Protein AF-A0A955G300-F1 (afdb_monomer_lite)

pLDDT: mean 90.55, std 11.48, range [44.25, 98.44]

Radius of gyration: 13.91 Å; chains: 1; bounding box: 27×22×48 Å

Structure (mmCIF, N/CA/C/O backbone):
data_AF-A0A955G300-F1
#
_entry.id   AF-A0A955G300-F1
#
loop_
_atom_site.group_PDB
_atom_site.id
_atom_site.type_symbol
_atom_site.label_atom_id
_atom_site.label_alt_id
_atom_site.label_comp_id
_atom_site.label_asym_id
_atom_site.label_entity_id
_atom_site.label_seq_id
_atom_site.pdbx_PDB_ins_code
_atom_site.Cartn_x
_atom_site.Cartn_y
_atom_site.Cartn_z
_atom_site.occupancy
_atom_site.B_iso_or_equiv
_atom_site.auth_seq_id
_atom_site.auth_comp_id
_atom_site.auth_asym_id
_atom_site.auth_atom_id
_atom_site.pdbx_PDB_model_num
ATOM 1 N N . GLU A 1 1 ? 15.219 12.287 2.906 1.00 77.81 1 GLU A N 1
ATOM 2 C 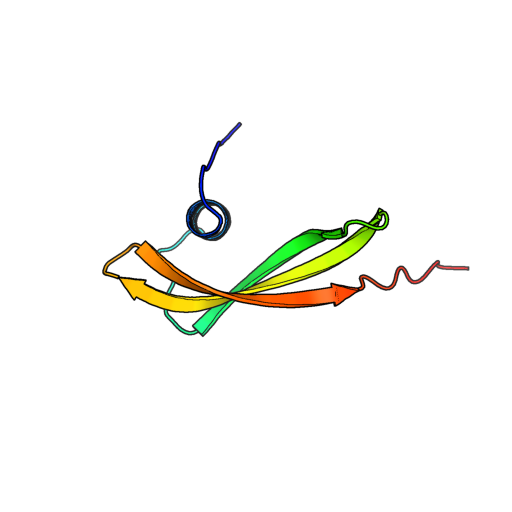CA . GLU A 1 1 ? 14.693 10.994 2.442 1.00 77.81 1 GLU A CA 1
ATOM 3 C C . GLU A 1 1 ? 13.805 10.474 3.551 1.00 77.81 1 GLU A C 1
ATOM 5 O O . GLU A 1 1 ? 14.196 10.606 4.706 1.00 77.81 1 GLU A O 1
ATOM 10 N N . GLU A 1 2 ? 12.589 10.049 3.223 1.00 84.69 2 GLU A N 1
ATOM 11 C CA . GLU A 1 2 ? 11.670 9.459 4.197 1.00 84.69 2 GLU A CA 1
ATOM 12 C C . GLU A 1 2 ? 11.638 7.955 3.944 1.00 84.69 2 GLU A C 1
ATOM 14 O O . GLU A 1 2 ? 11.379 7.519 2.823 1.00 84.69 2 GLU A O 1
ATOM 19 N N . GLU A 1 3 ? 11.962 7.178 4.973 1.00 91.94 3 GLU A N 1
ATOM 20 C CA . GLU A 1 3 ? 12.040 5.722 4.901 1.00 91.94 3 GLU A CA 1
ATOM 21 C C . GLU A 1 3 ? 10.819 5.109 5.581 1.00 91.94 3 GLU A C 1
ATOM 23 O O . GLU A 1 3 ? 10.393 5.539 6.654 1.00 91.94 3 GLU A O 1
ATOM 28 N N . VAL A 1 4 ? 10.251 4.089 4.945 1.00 94.12 4 VAL A N 1
ATOM 29 C CA . VAL A 1 4 ? 9.115 3.335 5.469 1.00 94.12 4 VAL A CA 1
ATOM 30 C C . VAL A 1 4 ? 9.370 1.848 5.281 1.00 94.12 4 VAL A C 1
ATOM 32 O O . VAL A 1 4 ? 9.757 1.401 4.204 1.00 94.12 4 VAL A O 1
ATOM 35 N N . ASP A 1 5 ? 9.093 1.066 6.319 1.00 96.12 5 ASP A N 1
ATOM 36 C CA . ASP A 1 5 ? 9.375 -0.376 6.310 1.00 96.12 5 ASP A CA 1
ATOM 37 C C . ASP A 1 5 ? 8.228 -1.219 5.739 1.00 96.12 5 ASP A C 1
ATOM 39 O O . ASP A 1 5 ? 8.364 -2.423 5.518 1.00 96.12 5 ASP A O 1
ATOM 43 N N . THR A 1 6 ? 7.051 -0.616 5.548 1.00 95.69 6 THR A N 1
ATOM 44 C CA . THR A 1 6 ? 5.831 -1.348 5.195 1.00 95.69 6 THR A CA 1
ATOM 45 C C . THR A 1 6 ? 5.086 -0.696 4.044 1.00 95.69 6 THR A C 1
ATOM 47 O O . THR A 1 6 ? 5.092 0.521 3.877 1.00 95.69 6 THR A O 1
ATOM 50 N N . ILE A 1 7 ? 4.356 -1.514 3.284 1.00 94.00 7 ILE A N 1
ATOM 51 C CA . ILE A 1 7 ? 3.484 -1.034 2.205 1.00 94.00 7 ILE A CA 1
ATOM 52 C C . ILE A 1 7 ? 2.361 -0.120 2.723 1.00 94.00 7 ILE A C 1
ATOM 54 O O . ILE A 1 7 ? 1.970 0.824 2.046 1.00 94.00 7 ILE A O 1
ATOM 58 N N . ALA A 1 8 ? 1.874 -0.364 3.944 1.00 95.19 8 ALA A N 1
ATOM 59 C CA . ALA A 1 8 ? 0.924 0.514 4.622 1.00 95.19 8 ALA A CA 1
ATOM 60 C C . ALA A 1 8 ? 1.562 1.865 4.972 1.00 95.19 8 ALA A C 1
ATOM 62 O O . ALA A 1 8 ? 0.950 2.901 4.744 1.00 95.19 8 ALA A O 1
ATOM 63 N N . GLY A 1 9 ? 2.806 1.855 5.463 1.00 94.62 9 GLY A N 1
ATOM 64 C CA . GLY A 1 9 ? 3.587 3.068 5.695 1.00 94.62 9 GLY A CA 1
ATOM 65 C C . GLY A 1 9 ? 3.807 3.860 4.408 1.00 94.62 9 GLY A C 1
ATOM 66 O O . GLY A 1 9 ? 3.611 5.066 4.406 1.00 94.62 9 GLY A O 1
ATOM 67 N N . LEU A 1 10 ? 4.107 3.183 3.295 1.00 94.31 10 LEU A N 1
ATOM 68 C CA . LEU A 1 10 ? 4.224 3.830 1.986 1.00 94.31 10 LEU A CA 1
ATOM 69 C C . LEU A 1 10 ? 2.907 4.469 1.531 1.00 94.31 10 LEU A C 1
ATOM 71 O O . LEU A 1 10 ? 2.924 5.601 1.061 1.00 94.31 10 LEU A O 1
ATOM 75 N N . TYR A 1 11 ? 1.773 3.778 1.700 1.00 94.94 11 TYR A N 1
ATOM 76 C CA . TYR A 1 11 ? 0.453 4.358 1.432 1.00 94.94 11 TYR A CA 1
ATOM 77 C C . TYR A 1 11 ? 0.243 5.629 2.267 1.00 94.94 11 TYR A C 1
ATOM 79 O O . TYR A 1 11 ? -0.086 6.681 1.731 1.00 94.94 11 TYR A O 1
ATOM 87 N N . MET A 1 12 ? 0.452 5.535 3.583 1.00 92.62 12 MET A N 1
ATOM 88 C CA . MET A 1 12 ? 0.212 6.643 4.512 1.00 92.62 12 MET A CA 1
ATOM 89 C C . MET A 1 12 ? 1.181 7.810 4.317 1.00 92.62 12 MET A C 1
ATOM 91 O O . MET A 1 12 ? 0.820 8.933 4.625 1.00 92.62 12 MET A O 1
ATOM 95 N N . LEU A 1 13 ? 2.385 7.565 3.797 1.00 91.88 13 LEU A N 1
ATOM 96 C CA . LEU A 1 13 ? 3.342 8.615 3.457 1.00 91.88 13 LEU A CA 1
ATOM 97 C C . LEU A 1 13 ? 2.871 9.467 2.265 1.00 91.88 13 LEU A C 1
ATOM 99 O O . LEU A 1 13 ? 3.186 10.652 2.186 1.00 91.88 13 LEU A O 1
ATOM 103 N N . GLN A 1 14 ? 2.138 8.874 1.317 1.00 86.19 14 GLN A N 1
ATOM 104 C CA . GLN A 1 14 ? 1.619 9.613 0.162 1.00 86.19 14 GLN A CA 1
ATOM 105 C C . GLN A 1 14 ? 0.399 10.467 0.500 1.00 86.19 14 GLN A C 1
ATOM 107 O O . GLN A 1 14 ? 0.204 11.525 -0.103 1.00 86.19 14 GLN A O 1
ATOM 112 N N . GLU A 1 15 ? -0.421 10.005 1.439 1.00 83.56 15 GLU A N 1
ATOM 113 C CA . GLU A 1 15 ? -1.647 10.683 1.840 1.00 83.56 15 GLU A CA 1
ATOM 114 C C . GLU A 1 15 ? -1.379 11.669 2.986 1.00 83.56 15 GLU A C 1
ATOM 116 O O . GLU A 1 15 ? -0.563 11.434 3.871 1.00 83.56 15 GLU A O 1
ATOM 121 N N . LYS A 1 16 ? -2.065 12.816 2.982 1.00 77.69 16 LYS A N 1
ATOM 122 C CA . LYS A 1 16 ? -1.877 13.852 4.019 1.00 77.69 16 LYS A CA 1
ATOM 123 C C . LYS A 1 16 ? -2.734 13.633 5.264 1.00 77.69 16 LYS A C 1
ATOM 125 O O . LYS A 1 16 ? -2.507 14.279 6.284 1.00 77.69 16 LYS A O 1
ATOM 130 N N . GLU A 1 17 ? -3.734 12.770 5.155 1.00 88.25 17 GLU A N 1
ATOM 131 C CA . GLU A 1 17 ? -4.741 12.519 6.178 1.00 88.25 17 GLU A CA 1
ATOM 132 C C . GLU A 1 17 ? -4.747 11.035 6.555 1.00 88.25 17 GLU A C 1
ATOM 134 O O . GLU A 1 17 ? -4.227 10.188 5.825 1.00 88.25 17 GLU A O 1
ATOM 139 N N . VAL A 1 18 ? -5.314 10.717 7.722 1.00 91.44 18 VAL A N 1
ATOM 140 C CA . VAL A 1 18 ? -5.486 9.320 8.135 1.00 91.44 18 VAL A CA 1
ATOM 141 C C . VAL A 1 18 ? -6.482 8.668 7.173 1.00 91.44 18 VAL A C 1
ATOM 143 O O . VAL A 1 18 ? -7.599 9.167 7.062 1.00 91.44 18 VAL A O 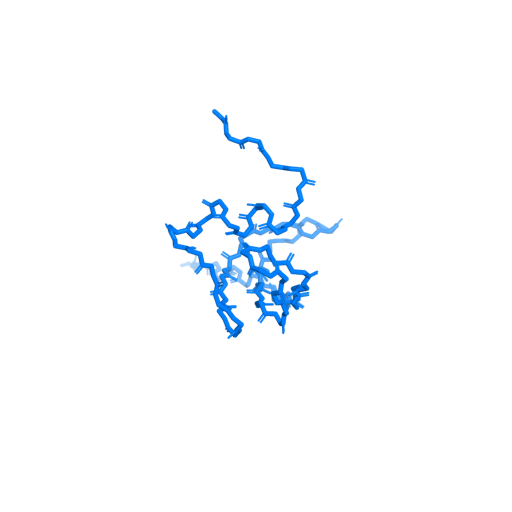1
ATOM 146 N N . PRO A 1 19 ? -6.112 7.573 6.493 1.00 93.56 19 PRO A N 1
ATOM 147 C CA . PRO A 1 19 ? -6.960 6.992 5.467 1.00 93.56 19 PRO A CA 1
ATOM 148 C C . PRO A 1 19 ? -8.139 6.214 6.048 1.00 93.56 19 PRO A C 1
ATOM 150 O O . PRO A 1 19 ? -8.069 5.648 7.142 1.00 93.56 19 PRO A O 1
ATOM 153 N N . GLU A 1 20 ? -9.207 6.132 5.267 1.00 96.31 20 GLU A N 1
ATOM 154 C CA . GLU A 1 20 ? -10.433 5.417 5.589 1.00 96.31 20 GLU A CA 1
ATOM 155 C C . GLU A 1 20 ? -10.596 4.148 4.738 1.00 96.31 20 GLU A 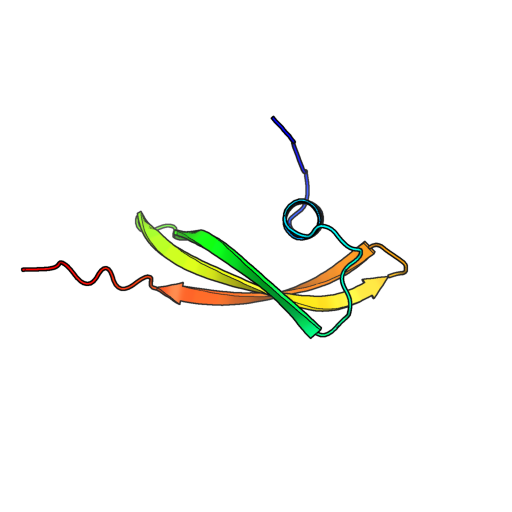C 1
ATOM 157 O O . GLU A 1 20 ? -9.955 3.945 3.704 1.00 96.31 20 GLU A O 1
ATOM 162 N N . ILE A 1 21 ? -11.472 3.241 5.180 1.00 97.56 21 ILE A N 1
ATOM 163 C CA . ILE A 1 21 ? -11.799 2.037 4.407 1.00 97.56 21 ILE A CA 1
ATOM 164 C C . ILE A 1 21 ? -12.479 2.450 3.098 1.00 97.56 21 ILE A C 1
ATOM 166 O O . ILE A 1 21 ? -13.511 3.113 3.106 1.00 97.56 21 ILE A O 1
ATOM 170 N N . GLY A 1 22 ? -11.944 1.970 1.977 1.00 97.38 22 GLY A N 1
ATOM 171 C CA . GLY A 1 22 ? -12.408 2.301 0.633 1.00 97.38 22 GLY A CA 1
ATOM 172 C C . GLY A 1 22 ? -11.532 3.323 -0.085 1.00 97.38 22 GLY A C 1
ATOM 173 O O . GLY A 1 22 ? -11.565 3.355 -1.319 1.00 97.38 22 GLY A O 1
ATOM 174 N N . ASP A 1 23 ? -10.698 4.072 0.642 1.00 97.12 23 ASP A N 1
ATOM 175 C CA . ASP A 1 23 ? -9.745 4.994 0.032 1.00 97.12 23 ASP A CA 1
ATOM 176 C C . ASP A 1 23 ? -8.775 4.253 -0.878 1.00 97.12 23 ASP A C 1
ATOM 178 O O . ASP A 1 23 ? -8.445 3.076 -0.673 1.00 97.12 23 ASP A O 1
ATOM 182 N N . SER A 1 24 ? -8.330 4.947 -1.925 1.00 96.12 24 SER A N 1
ATOM 183 C CA . SER A 1 24 ? -7.359 4.381 -2.843 1.00 96.12 24 SER A CA 1
ATOM 184 C C . SER A 1 24 ? -6.364 5.396 -3.358 1.00 96.12 24 SER A C 1
ATOM 186 O O . SER A 1 24 ? -6.747 6.491 -3.763 1.00 96.12 24 SER A O 1
ATOM 188 N N . THR A 1 25 ? -5.121 4.949 -3.482 1.00 94.62 25 THR A N 1
ATOM 189 C CA . THR A 1 25 ? -4.031 5.697 -4.102 1.00 94.62 25 THR A CA 1
ATOM 190 C C . THR A 1 25 ? -3.400 4.872 -5.223 1.00 94.62 25 THR A C 1
ATOM 192 O O . THR A 1 25 ? -3.660 3.668 -5.356 1.00 94.62 25 THR A O 1
ATOM 195 N N . THR A 1 26 ? -2.629 5.513 -6.099 1.00 94.38 26 THR A N 1
ATOM 196 C CA . THR A 1 26 ? -1.959 4.836 -7.220 1.00 94.38 26 THR A CA 1
ATOM 197 C C . THR A 1 26 ? -0.471 5.135 -7.207 1.00 94.38 26 THR A C 1
ATOM 199 O O . THR A 1 26 ? -0.064 6.291 -7.174 1.00 94.38 26 THR A O 1
ATOM 202 N N . LEU A 1 27 ? 0.321 4.070 -7.284 1.00 93.19 27 LEU A N 1
ATOM 203 C CA . LEU A 1 27 ? 1.770 4.119 -7.394 1.00 93.19 27 LEU A CA 1
ATOM 204 C C . LEU A 1 27 ? 2.227 3.711 -8.787 1.00 93.19 27 LEU A C 1
ATOM 206 O O . LEU A 1 27 ? 1.721 2.745 -9.366 1.00 93.19 27 LEU A O 1
ATOM 210 N N . ASP A 1 28 ? 3.243 4.409 -9.275 1.00 93.94 28 ASP A N 1
ATOM 211 C CA . ASP A 1 28 ? 4.042 3.946 -10.399 1.00 93.94 28 ASP A CA 1
ATOM 212 C C . ASP A 1 28 ? 5.007 2.863 -9.912 1.00 93.94 28 ASP A C 1
ATOM 214 O O . ASP A 1 28 ? 5.579 2.948 -8.825 1.00 93.94 28 ASP A O 1
ATOM 218 N N . GLY A 1 29 ? 5.196 1.828 -10.721 1.00 92.12 29 GLY A N 1
ATOM 219 C CA . GLY A 1 29 ? 6.131 0.757 -10.419 1.00 92.12 29 GLY A CA 1
ATOM 220 C C . GLY A 1 29 ? 6.679 0.101 -11.672 1.00 92.12 29 GLY A C 1
ATOM 221 O O . GLY A 1 29 ? 6.293 0.415 -12.799 1.00 92.12 29 GLY A O 1
ATOM 222 N N . VAL A 1 30 ? 7.571 -0.857 -11.454 1.00 94.31 30 VAL A N 1
ATOM 223 C CA . VAL A 1 30 ? 8.150 -1.691 -12.504 1.00 94.31 30 VAL A CA 1
ATOM 224 C C . VAL A 1 30 ? 7.976 -3.144 -12.091 1.00 94.31 30 VAL A C 1
ATOM 226 O O . VAL A 1 30 ? 8.244 -3.511 -10.946 1.00 94.31 30 VAL A O 1
ATOM 229 N N . ASN A 1 31 ? 7.468 -3.978 -12.995 1.00 91.56 31 ASN A N 1
ATOM 230 C CA . ASN A 1 31 ? 7.307 -5.402 -12.716 1.00 91.56 31 ASN A CA 1
ATOM 231 C C . ASN A 1 31 ? 8.633 -6.168 -12.914 1.00 91.56 31 ASN A C 1
ATOM 233 O O . ASN A 1 31 ? 9.621 -5.635 -13.412 1.00 91.56 31 ASN A O 1
ATOM 237 N N . LYS A 1 32 ? 8.645 -7.465 -12.588 1.00 92.75 32 LYS A N 1
ATOM 238 C CA . LYS A 1 32 ? 9.831 -8.334 -12.732 1.00 92.75 32 LYS A CA 1
ATOM 239 C C . LYS A 1 32 ? 10.399 -8.452 -14.158 1.00 92.75 32 LYS A C 1
ATOM 241 O O . LYS A 1 32 ? 11.505 -8.952 -14.315 1.00 92.75 32 LYS A O 1
ATOM 246 N N . ASN A 1 33 ? 9.639 -8.057 -15.179 1.00 93.69 33 ASN A N 1
ATOM 247 C CA . ASN A 1 33 ? 10.058 -8.092 -16.580 1.00 93.69 33 ASN A CA 1
ATOM 248 C C . ASN A 1 33 ? 10.618 -6.740 -17.055 1.00 93.69 33 ASN A C 1
ATOM 250 O O . ASN A 1 33 ? 11.034 -6.637 -18.202 1.00 93.69 33 ASN A O 1
ATOM 254 N N . GLY A 1 34 ? 10.597 -5.708 -16.206 1.00 92.69 34 GLY A N 1
ATOM 255 C CA . GLY A 1 34 ? 10.971 -4.347 -16.585 1.00 92.69 34 GLY A CA 1
ATOM 256 C C . GLY A 1 34 ? 9.823 -3.511 -17.160 1.00 92.69 34 GLY A C 1
ATOM 257 O O . GLY A 1 34 ? 10.054 -2.361 -17.519 1.00 92.69 34 GLY A O 1
ATOM 258 N N . ASP A 1 35 ? 8.588 -4.030 -17.226 1.00 93.44 35 ASP A N 1
ATOM 259 C CA . ASP A 1 35 ? 7.462 -3.231 -17.721 1.00 93.44 35 ASP A CA 1
ATOM 260 C C . ASP A 1 35 ? 7.030 -2.210 -16.663 1.00 93.44 35 ASP A C 1
ATOM 262 O O . ASP A 1 35 ? 6.820 -2.565 -15.495 1.00 93.44 35 ASP A O 1
ATOM 266 N N . ALA A 1 36 ? 6.777 -0.975 -17.095 1.00 94.81 36 ALA A N 1
ATOM 267 C CA . ALA A 1 36 ? 6.117 0.020 -16.263 1.00 94.81 36 ALA A CA 1
ATOM 268 C C . ALA A 1 36 ? 4.665 -0.398 -15.954 1.00 94.81 36 ALA A C 1
ATOM 270 O O . ALA A 1 36 ? 3.898 -0.824 -16.829 1.00 94.81 36 ALA A O 1
ATOM 271 N N . ILE A 1 37 ? 4.268 -0.261 -14.692 1.00 95.62 37 ILE A N 1
ATOM 272 C CA . ILE A 1 37 ? 2.941 -0.620 -14.188 1.00 95.62 37 ILE A CA 1
ATOM 273 C C . ILE A 1 37 ? 2.380 0.481 -13.291 1.00 95.62 37 ILE A C 1
ATOM 275 O O . ILE A 1 37 ? 3.123 1.218 -12.651 1.00 95.62 37 ILE A O 1
ATOM 279 N N . TYR A 1 38 ? 1.054 0.535 -13.213 1.00 95.44 38 TYR A N 1
ATOM 280 C CA . TYR A 1 38 ? 0.326 1.266 -12.184 1.00 95.44 38 TYR A CA 1
ATOM 281 C C . TYR A 1 38 ? -0.198 0.274 -11.147 1.00 95.44 38 TYR A C 1
ATOM 283 O O . TYR A 1 38 ? -0.889 -0.691 -11.498 1.00 95.44 38 TYR A O 1
ATOM 291 N N . VAL A 1 39 ? 0.097 0.519 -9.875 1.00 96.06 39 VAL A N 1
ATOM 292 C CA . VAL A 1 39 ? -0.405 -0.255 -8.738 1.00 96.06 39 VAL A CA 1
ATOM 293 C C . VAL A 1 39 ? -1.424 0.595 -7.997 1.00 96.06 39 VAL A C 1
ATOM 295 O O . VAL A 1 39 ? -1.070 1.543 -7.304 1.00 96.06 39 VAL A O 1
ATOM 298 N N . ARG A 1 40 ? -2.708 0.255 -8.131 1.00 96.38 40 ARG A N 1
ATOM 299 C CA . ARG A 1 40 ? -3.756 0.840 -7.293 1.00 96.38 40 ARG A CA 1
ATOM 300 C C . ARG A 1 40 ? -3.810 0.086 -5.975 1.00 96.38 40 ARG A C 1
ATOM 302 O O . ARG A 1 40 ? -4.004 -1.131 -5.980 1.00 96.38 40 ARG A O 1
ATOM 309 N N . MET A 1 41 ? -3.684 0.813 -4.876 1.00 97.06 41 MET A N 1
ATOM 310 C CA . MET A 1 41 ? -3.824 0.296 -3.521 1.00 97.06 41 MET A CA 1
ATOM 311 C C . MET A 1 41 ? -5.149 0.790 -2.960 1.00 97.06 41 MET A C 1
ATOM 313 O O . MET A 1 41 ? -5.420 1.982 -3.038 1.00 97.06 41 MET A O 1
ATOM 317 N N . THR A 1 42 ? -5.971 -0.105 -2.422 1.00 98.00 42 THR A N 1
ATOM 318 C CA . THR A 1 42 ? -7.249 0.245 -1.790 1.00 98.00 42 THR A CA 1
ATOM 319 C C . THR A 1 42 ? -7.268 -0.264 -0.359 1.00 98.00 42 THR A C 1
ATOM 321 O O . THR A 1 42 ? -6.991 -1.446 -0.137 1.00 98.00 42 THR A O 1
ATOM 324 N N . VAL A 1 43 ? -7.619 0.595 0.595 1.00 98.06 43 VAL A N 1
ATOM 325 C CA . VAL A 1 43 ? -7.787 0.220 2.003 1.00 98.06 43 VAL A CA 1
ATOM 326 C C . VAL A 1 43 ? -9.028 -0.648 2.144 1.00 98.06 43 VAL A C 1
ATOM 328 O O . VAL A 1 43 ? -10.136 -0.228 1.825 1.00 98.06 43 VAL A O 1
ATOM 331 N N . ILE A 1 44 ? -8.845 -1.882 2.611 1.00 98.44 44 ILE A N 1
ATOM 332 C CA . ILE A 1 44 ? -9.951 -2.828 2.830 1.00 98.44 44 ILE A CA 1
ATOM 333 C C . ILE A 1 44 ? -10.26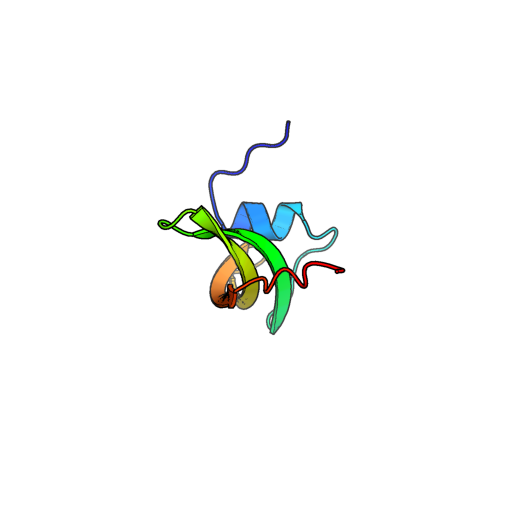6 -2.969 4.315 1.00 98.44 44 ILE A C 1
ATOM 335 O O . ILE A 1 44 ? -11.407 -3.250 4.677 1.00 98.44 44 ILE A O 1
ATOM 339 N N . LYS A 1 45 ? -9.267 -2.775 5.180 1.00 98.19 45 LYS A N 1
ATOM 340 C CA . LYS A 1 45 ? -9.437 -2.887 6.624 1.00 98.19 45 LYS A CA 1
ATOM 341 C C . LYS A 1 45 ? -8.462 -1.985 7.373 1.00 98.19 45 LYS A C 1
ATOM 343 O O . LYS A 1 45 ? -7.269 -1.971 7.066 1.00 98.19 45 LYS A O 1
ATOM 348 N N . MET A 1 46 ? -8.989 -1.309 8.389 1.00 97.75 46 MET A N 1
ATOM 349 C CA . MET A 1 46 ? -8.240 -0.513 9.359 1.00 97.75 46 MET A CA 1
ATOM 350 C C . MET A 1 46 ? -8.238 -1.210 10.725 1.00 97.75 46 MET A C 1
ATOM 352 O O . MET A 1 46 ? -9.207 -1.883 11.083 1.00 97.75 46 MET A O 1
ATOM 356 N N . ASP A 1 47 ? -7.158 -1.030 11.479 1.00 96.88 47 ASP A N 1
ATOM 357 C CA . ASP A 1 47 ? -7.047 -1.348 12.902 1.00 96.88 47 ASP A CA 1
ATOM 358 C C . ASP A 1 47 ? -6.625 -0.074 13.649 1.00 96.88 47 ASP A C 1
ATOM 360 O O . ASP A 1 47 ? -5.466 0.352 13.609 1.00 96.88 47 ASP A O 1
ATOM 364 N N . GLY A 1 48 ? -7.605 0.614 14.239 1.00 94.19 48 GLY A N 1
ATOM 365 C CA . GLY A 1 48 ? -7.422 1.977 14.735 1.00 94.19 48 GLY A CA 1
ATOM 366 C C . GLY A 1 48 ? -6.988 2.928 13.613 1.00 94.19 48 GLY A C 1
ATOM 367 O O . GLY A 1 48 ? -7.687 3.075 12.616 1.00 94.19 48 GLY A O 1
ATOM 368 N N . GLN A 1 49 ? -5.826 3.565 13.779 1.00 93.00 49 GLN A N 1
ATOM 369 C CA . GLN A 1 49 ? -5.236 4.488 12.795 1.00 93.00 49 GLN A CA 1
ATOM 370 C C . GLN A 1 49 ? -4.244 3.807 11.838 1.00 93.00 49 GLN A C 1
ATOM 372 O O . GLN A 1 49 ? -3.567 4.484 11.068 1.00 93.00 49 GLN A O 1
ATOM 377 N N . ARG A 1 50 ? -4.121 2.474 11.888 1.00 94.56 50 ARG A N 1
ATOM 378 C CA . ARG A 1 50 ? -3.206 1.715 11.035 1.00 94.56 50 ARG A CA 1
ATOM 379 C C . ARG A 1 50 ? -3.981 0.957 9.969 1.00 94.56 50 ARG A C 1
ATOM 381 O O . ARG A 1 50 ? -4.980 0.307 10.265 1.00 94.56 50 ARG A O 1
ATOM 388 N N . ILE A 1 51 ? -3.473 0.967 8.741 1.00 97.25 51 ILE A N 1
ATOM 389 C CA . ILE A 1 51 ? -3.975 0.066 7.705 1.00 97.25 51 ILE A CA 1
ATOM 390 C C . ILE A 1 51 ? -3.575 -1.366 8.073 1.00 97.25 51 ILE A C 1
ATOM 392 O O . ILE A 1 51 ? -2.393 -1.674 8.220 1.00 97.25 51 ILE A O 1
ATOM 396 N N . ASP A 1 52 ? -4.568 -2.239 8.219 1.00 97.69 52 ASP A N 1
ATOM 397 C CA . ASP A 1 52 ? -4.363 -3.668 8.466 1.00 97.69 52 ASP A CA 1
ATOM 398 C C . ASP A 1 52 ? -4.287 -4.438 7.142 1.00 97.69 52 ASP A C 1
ATOM 400 O O . ASP A 1 52 ? -3.451 -5.325 6.976 1.00 97.69 52 ASP A O 1
ATOM 404 N N . GLN A 1 53 ? -5.139 -4.083 6.170 1.00 98.12 53 GLN A N 1
ATOM 405 C CA . GLN A 1 53 ? -5.187 -4.762 4.874 1.00 98.12 53 GLN A CA 1
ATOM 406 C C . GLN A 1 53 ? -5.392 -3.804 3.701 1.00 98.12 53 GLN A C 1
ATOM 408 O O . GLN A 1 53 ? -6.307 -2.975 3.689 1.00 98.12 53 GLN A O 1
ATOM 413 N N . LEU A 1 54 ? -4.584 -4.021 2.661 1.00 97.88 54 LEU A N 1
ATOM 414 C CA . LEU A 1 54 ? -4.696 -3.388 1.352 1.00 97.88 54 LEU A CA 1
ATOM 415 C C . LEU A 1 54 ? -5.059 -4.426 0.290 1.00 97.88 54 LEU A C 1
ATOM 417 O O . LEU A 1 54 ? -4.522 -5.534 0.268 1.00 97.88 54 LEU A O 1
ATOM 421 N N . LYS A 1 55 ? -5.910 -4.032 -0.655 1.00 98.06 55 LYS A N 1
ATOM 422 C CA . LYS A 1 55 ? -6.077 -4.728 -1.931 1.00 98.06 55 LYS A CA 1
ATOM 423 C C . LYS A 1 55 ? -5.238 -4.028 -2.988 1.00 98.06 55 LYS A C 1
ATOM 425 O O . LYS A 1 55 ? -5.374 -2.824 -3.186 1.00 98.06 55 LYS A O 1
ATOM 430 N N . LEU A 1 56 ? -4.419 -4.799 -3.697 1.00 96.62 56 LEU A N 1
ATOM 431 C CA . LEU A 1 56 ? -3.603 -4.309 -4.803 1.00 96.62 56 LEU A CA 1
ATOM 432 C C . LEU A 1 56 ? -4.234 -4.710 -6.137 1.00 96.62 56 LEU A C 1
ATOM 434 O O . LEU A 1 56 ?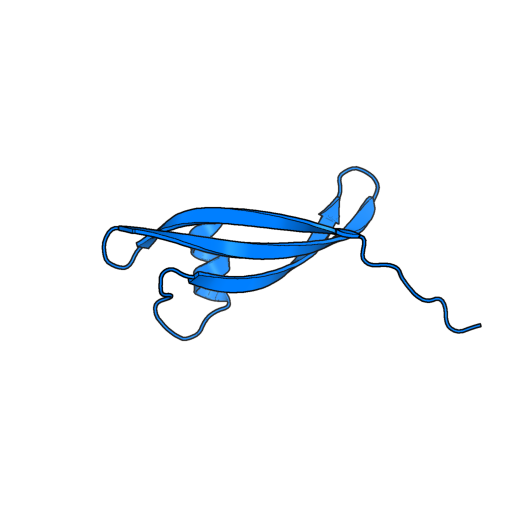 -4.601 -5.867 -6.342 1.00 96.62 56 LEU A O 1
ATOM 438 N N . SER A 1 57 ? -4.343 -3.759 -7.059 1.00 96.69 57 SER A N 1
ATOM 439 C CA . SER A 1 57 ? -4.736 -3.999 -8.446 1.00 96.69 57 SER A CA 1
ATOM 440 C C . SER A 1 57 ? -3.671 -3.430 -9.371 1.00 96.69 57 SER A C 1
ATOM 442 O O . SER A 1 57 ? -3.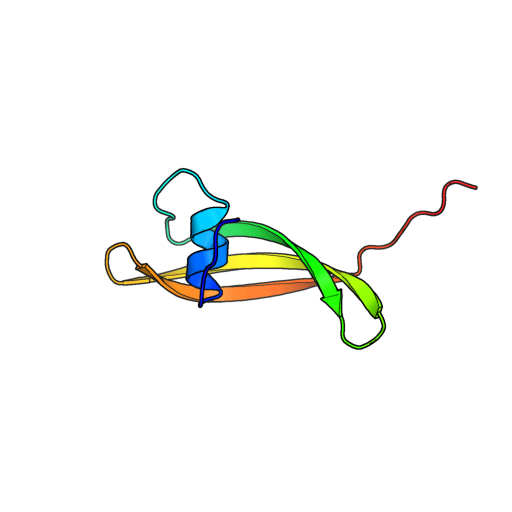430 -2.226 -9.377 1.00 96.69 57 SER A O 1
ATOM 444 N N . ILE A 1 58 ? -3.074 -4.288 -10.195 1.00 95.19 58 ILE A N 1
ATOM 445 C CA . ILE A 1 58 ? -1.973 -3.923 -11.090 1.00 95.19 58 ILE A CA 1
ATOM 446 C C . ILE A 1 58 ? -2.504 -3.774 -12.515 1.00 95.19 58 ILE A C 1
ATOM 448 O O . ILE A 1 58 ? -3.222 -4.644 -13.009 1.00 95.19 58 ILE A O 1
ATOM 452 N N . ARG A 1 59 ? -2.140 -2.682 -13.189 1.00 93.62 59 ARG A N 1
ATOM 453 C CA . ARG A 1 59 ? -2.410 -2.466 -14.617 1.00 93.62 59 ARG A CA 1
ATOM 454 C C . ARG A 1 59 ? -1.110 -2.139 -15.338 1.00 93.62 59 ARG A C 1
ATOM 456 O O . ARG A 1 59 ? -0.281 -1.408 -14.805 1.00 93.62 59 ARG A O 1
ATOM 463 N N . LYS A 1 60 ? -0.928 -2.667 -16.551 1.00 89.81 60 LYS A N 1
ATOM 464 C CA . LYS A 1 60 ? 0.192 -2.251 -17.405 1.00 89.81 60 LYS A CA 1
ATOM 465 C C . LYS A 1 60 ? 0.031 -0.776 -17.759 1.00 89.81 60 LYS A C 1
ATOM 467 O O . LYS A 1 60 ? -1.070 -0.347 -18.103 1.00 89.81 60 LYS A O 1
ATOM 472 N N . ARG A 1 61 ? 1.126 -0.023 -17.684 1.00 84.06 61 ARG A N 1
ATOM 473 C CA . ARG A 1 61 ? 1.198 1.325 -18.238 1.00 84.06 61 ARG A CA 1
ATOM 474 C C . ARG A 1 61 ? 1.461 1.164 -19.727 1.00 84.06 61 ARG A C 1
ATOM 476 O O . ARG A 1 61 ? 2.591 0.922 -20.134 1.00 84.06 61 ARG A O 1
ATOM 483 N N . THR A 1 62 ? 0.410 1.201 -20.540 1.00 76.31 62 THR A N 1
ATOM 484 C CA . THR A 1 62 ? 0.585 1.291 -21.990 1.00 76.31 62 THR A CA 1
ATOM 485 C C . THR A 1 62 ? 1.224 2.643 -22.266 1.00 76.31 62 THR A C 1
ATOM 487 O O . THR A 1 62 ? 0.600 3.679 -22.045 1.00 76.31 62 THR A O 1
ATOM 490 N N . VAL A 1 63 ? 2.492 2.639 -22.667 1.00 64.38 63 VAL A N 1
ATOM 491 C CA . VAL A 1 63 ? 3.129 3.840 -23.196 1.00 64.38 63 VAL A CA 1
ATOM 492 C C . VAL A 1 63 ? 2.544 4.014 -24.587 1.00 64.38 63 VAL A C 1
ATOM 494 O O . VAL A 1 63 ? 2.805 3.206 -25.475 1.00 64.38 63 VAL A O 1
ATOM 497 N N . THR A 1 64 ? 1.673 5.000 -24.765 1.00 56.94 64 THR A N 1
ATOM 498 C CA . THR A 1 64 ? 1.356 5.473 -26.109 1.00 56.94 64 THR A CA 1
ATOM 499 C C . THR A 1 64 ? 2.616 6.191 -26.582 1.00 56.94 64 THR A C 1
ATOM 501 O O . THR A 1 64 ? 2.896 7.292 -26.116 1.00 56.94 64 THR A O 1
ATOM 504 N N . GLU A 1 65 ? 3.436 5.537 -27.405 1.00 52.41 65 GLU A N 1
ATOM 505 C CA . GLU A 1 65 ? 4.451 6.250 -28.183 1.00 52.41 65 GLU A CA 1
ATOM 506 C C . GLU A 1 65 ? 3.694 7.230 -29.088 1.00 52.41 65 GLU A C 1
ATOM 508 O O . GLU A 1 65 ? 2.924 6.814 -29.956 1.00 52.41 65 GLU A O 1
ATOM 513 N N . GLU A 1 66 ? 3.832 8.530 -28.825 1.00 53.66 66 GLU A N 1
ATOM 514 C CA . GLU A 1 66 ? 3.475 9.551 -29.807 1.00 53.66 66 GLU A CA 1
ATOM 515 C C . GLU A 1 66 ? 4.417 9.368 -31.006 1.00 53.66 66 GLU A C 1
ATOM 517 O O . GLU A 1 66 ? 5.640 9.408 -30.850 1.00 53.66 66 GLU A O 1
ATOM 522 N N . ALA A 1 67 ? 3.822 9.060 -32.161 1.00 44.25 67 ALA A N 1
ATOM 523 C CA . ALA A 1 67 ? 4.491 8.849 -33.443 1.00 44.25 67 ALA A CA 1
ATOM 524 C C . ALA A 1 67 ? 4.937 10.163 -34.098 1.00 44.25 67 ALA A C 1
ATOM 526 O O . ALA A 1 67 ? 4.235 11.184 -33.910 1.00 44.25 67 ALA A O 1
#

Secondary structure (DSSP, 8-state):
----SSHHHHHHHH-SS---TT-EEEEEEE-TTS-EEEEEEEEEEEETTEEEEEEEEEEE-------

Foldseek 3Di:
DDDDDDPQRVVVVVDPDQDDQQDKDWDWDADPVRFIKIWIWGQHDDDVSTRPDIDIDIDTDPPPPPD

Sequence (67 aa):
EEEVDTIAGLYMLQEKEVPEIGDSTTLDGVNKNGDAIYVRMTVIKMDGQRIDQLKLSIRKRTVTEEA